Protein AF-A0A958QDJ0-F1 (afdb_monomer)

Radius of gyration: 24.11 Å; Cα contacts (8 Å, |Δi|>4): 30; chains: 1; bounding box: 58×58×45 Å

Foldseek 3Di:
DPKDWDWDDPDPVDIDIDTDDDPVRVVVLVVLCVVCCVVPVDDDPVRSVVVVVVVVCVVPPPPDPDVVNVVPPPPPPPPPPDPDD

Sequence (85 aa):
MKAKESARIITPELTDLKIIADQELIEKLEKIRGLLAHKTSQLSHCELLHAICDIAIEDLKPKKPSQKDLQNVDKTTAQQVCLRQ

pLDDT: mean 78.19, std 17.43, range [41.31, 95.44]

Nearest PDB structures (foldseek):
  3blx-assembly1_G  TM=4.910E-01  e=1.574E+00  Saccharomyces cerevisiae
  3blx-assembly3_A  TM=4.899E-01  e=1.574E+00  Saccharomyces cerevisiae
  7vvz-assembly1_H  TM=2.348E-01  e=2.076E+00  Saccharomyces cerevisiae S288C

Structure (mmCIF, N/CA/C/O backbone):
data_AF-A0A958QDJ0-F1
#
_entry.id   AF-A0A958QDJ0-F1
#
loop_
_atom_site.group_PDB
_atom_site.id
_atom_site.type_symbol
_atom_site.label_atom_id
_atom_site.label_alt_id
_atom_site.label_comp_id
_atom_site.label_asym_id
_atom_site.label_entity_id
_atom_site.label_seq_id
_atom_site.pdbx_PDB_ins_code
_atom_site.Cartn_x
_atom_site.Cartn_y
_atom_site.Cartn_z
_atom_site.occupancy
_atom_site.B_iso_or_equiv
_atom_site.auth_seq_id
_atom_site.auth_comp_id
_atom_site.auth_asym_id
_atom_site.auth_atom_id
_atom_site.pdbx_PDB_model_num
ATOM 1 N N . MET A 1 1 ? -8.685 11.225 -14.597 1.00 54.31 1 MET A N 1
ATOM 2 C CA . MET A 1 1 ? -7.277 11.668 -14.737 1.00 54.31 1 MET A CA 1
ATOM 3 C C . MET A 1 1 ? -6.419 10.426 -14.943 1.00 54.31 1 MET A C 1
ATOM 5 O O . MET A 1 1 ? -6.732 9.422 -14.320 1.00 54.31 1 MET A O 1
ATOM 9 N N . LYS A 1 2 ? -5.404 10.431 -15.821 1.00 60.31 2 LYS A N 1
ATOM 10 C CA . LYS A 1 2 ? -4.441 9.313 -15.865 1.00 60.31 2 LYS A CA 1
ATOM 11 C C . LYS A 1 2 ? -3.577 9.382 -14.606 1.00 60.31 2 LYS A C 1
ATOM 13 O O . LYS A 1 2 ? -3.080 10.466 -14.297 1.00 60.31 2 LYS A O 1
ATOM 18 N N . ALA A 1 3 ? -3.429 8.265 -13.898 1.00 64.62 3 ALA A N 1
ATOM 19 C CA . ALA A 1 3 ? -2.546 8.182 -12.744 1.00 64.62 3 ALA A CA 1
ATOM 20 C C . ALA A 1 3 ? -1.124 8.561 -13.187 1.00 64.62 3 ALA A C 1
ATOM 22 O O . ALA A 1 3 ? -0.584 7.984 -14.130 1.00 64.62 3 ALA A O 1
ATOM 23 N N . LYS A 1 4 ? -0.555 9.601 -12.569 1.00 80.25 4 LYS A N 1
ATOM 24 C CA . LYS A 1 4 ? 0.866 9.924 -12.716 1.00 80.25 4 LYS A CA 1
ATOM 25 C C . LYS A 1 4 ? 1.604 9.142 -11.643 1.00 80.25 4 LYS A C 1
ATOM 27 O O . LYS A 1 4 ? 1.550 9.509 -10.471 1.00 80.25 4 LYS A O 1
ATOM 32 N N . GLU A 1 5 ? 2.271 8.081 -12.066 1.00 86.94 5 GLU A N 1
ATOM 33 C CA . GLU A 1 5 ? 3.151 7.279 -11.226 1.00 86.94 5 GLU A CA 1
ATOM 34 C C . GLU A 1 5 ? 4.575 7.299 -11.785 1.00 86.94 5 GLU A C 1
ATOM 36 O O . GLU A 1 5 ? 4.790 7.401 -12.995 1.00 86.94 5 GLU A O 1
ATOM 41 N N . SER A 1 6 ? 5.556 7.266 -10.889 1.00 90.19 6 SER A N 1
ATOM 42 C CA . SER A 1 6 ? 6.974 7.178 -11.219 1.00 90.19 6 SER A CA 1
ATOM 43 C C . SER A 1 6 ? 7.624 6.176 -10.282 1.00 90.19 6 SER A C 1
ATOM 45 O O . SER A 1 6 ? 7.498 6.303 -9.065 1.00 90.19 6 SER A O 1
ATOM 47 N N . ALA A 1 7 ? 8.361 5.228 -10.851 1.00 91.50 7 ALA A N 1
ATOM 48 C CA . ALA A 1 7 ? 9.157 4.264 -10.109 1.00 91.50 7 ALA A CA 1
ATOM 49 C C . ALA A 1 7 ? 10.635 4.452 -10.458 1.00 91.50 7 ALA A C 1
ATOM 51 O O . ALA A 1 7 ? 11.001 4.520 -11.633 1.00 91.50 7 ALA A O 1
ATOM 52 N N . ARG A 1 8 ? 11.487 4.550 -9.439 1.00 93.25 8 ARG A N 1
ATOM 53 C CA . ARG A 1 8 ? 12.938 4.654 -9.594 1.00 93.25 8 ARG A CA 1
ATOM 54 C C . ARG A 1 8 ? 13.616 3.625 -8.703 1.00 93.25 8 ARG A C 1
ATOM 56 O O . ARG A 1 8 ? 13.470 3.661 -7.488 1.00 93.25 8 ARG A O 1
ATOM 63 N N . ILE A 1 9 ? 14.411 2.749 -9.305 1.00 93.19 9 ILE A N 1
ATOM 64 C CA . ILE A 1 9 ? 15.255 1.811 -8.559 1.00 93.19 9 ILE A CA 1
ATOM 65 C C . ILE A 1 9 ? 16.354 2.620 -7.859 1.00 93.19 9 ILE A C 1
ATOM 67 O O . ILE A 1 9 ? 17.074 3.381 -8.513 1.00 93.19 9 ILE A O 1
ATOM 71 N N . ILE A 1 10 ? 16.455 2.489 -6.535 1.00 93.06 10 ILE A N 1
ATOM 72 C CA . ILE A 1 10 ? 17.493 3.140 -5.723 1.00 93.06 10 ILE A CA 1
ATOM 73 C C . ILE A 1 10 ? 18.619 2.144 -5.449 1.00 93.06 10 ILE A C 1
ATOM 75 O O . ILE A 1 10 ? 19.789 2.451 -5.670 1.00 93.06 10 ILE A O 1
ATOM 79 N N . THR A 1 11 ? 18.255 0.935 -5.025 1.00 93.25 11 THR A N 1
ATOM 80 C CA . THR A 1 11 ? 19.153 -0.210 -4.823 1.00 93.25 11 THR A CA 1
ATOM 81 C C . THR A 1 11 ? 18.476 -1.477 -5.362 1.00 93.25 11 THR A C 1
ATOM 83 O O . THR A 1 11 ? 17.291 -1.429 -5.691 1.00 93.25 11 THR A O 1
ATOM 86 N N . PRO A 1 12 ? 19.171 -2.628 -5.444 1.00 92.25 12 PRO A N 1
ATOM 87 C CA . PRO A 1 12 ? 18.542 -3.888 -5.853 1.00 92.25 12 PRO A CA 1
ATOM 88 C C . PRO A 1 12 ? 17.337 -4.305 -4.992 1.00 92.25 12 PRO A C 1
ATOM 90 O O . PRO A 1 12 ? 16.495 -5.062 -5.460 1.00 92.25 12 PRO A O 1
ATOM 93 N N . G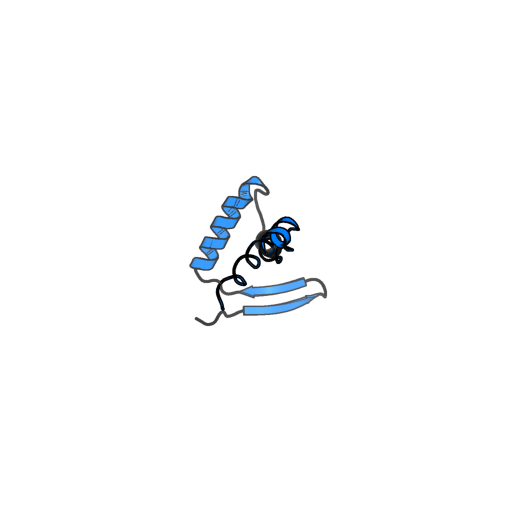LU A 1 13 ? 17.249 -3.806 -3.757 1.00 93.19 13 GLU A N 1
ATOM 94 C CA . GLU A 1 13 ? 16.203 -4.159 -2.789 1.00 93.19 13 GLU A CA 1
ATOM 95 C C . GLU A 1 13 ? 15.179 -3.034 -2.572 1.00 93.19 13 GLU A C 1
ATOM 97 O O . GLU A 1 13 ? 14.102 -3.280 -2.036 1.00 93.19 13 GLU A O 1
ATOM 102 N N . LEU A 1 14 ? 15.488 -1.798 -2.984 1.00 92.38 14 LEU A N 1
ATOM 103 C CA . LEU A 1 14 ? 14.660 -0.623 -2.715 1.00 92.38 14 LEU A CA 1
ATOM 104 C C . LEU A 1 14 ? 14.289 0.105 -4.004 1.00 92.38 14 LEU A C 1
ATOM 106 O O . LEU A 1 14 ? 15.144 0.549 -4.777 1.00 92.38 14 LEU A O 1
ATOM 110 N N . THR A 1 15 ? 12.987 0.305 -4.182 1.00 93.88 15 THR A N 1
ATOM 111 C CA . THR A 1 15 ? 12.420 1.121 -5.255 1.00 93.88 15 THR A CA 1
ATOM 112 C C . THR A 1 15 ? 11.682 2.304 -4.646 1.00 93.88 15 THR A C 1
ATOM 114 O O . THR A 1 15 ? 10.822 2.130 -3.788 1.00 93.88 15 THR A O 1
ATOM 117 N N . ASP A 1 16 ? 12.016 3.507 -5.101 1.00 92.31 16 ASP A N 1
ATOM 118 C CA . ASP A 1 16 ? 11.254 4.714 -4.808 1.00 92.31 16 ASP A CA 1
ATOM 119 C C . ASP A 1 16 ? 10.015 4.742 -5.706 1.00 92.31 16 ASP A C 1
ATOM 121 O O . ASP A 1 16 ? 10.126 4.752 -6.937 1.00 92.31 16 ASP A O 1
ATOM 125 N N . LEU A 1 17 ? 8.839 4.724 -5.082 1.00 91.56 17 LEU A N 1
ATOM 126 C CA . LEU A 1 17 ? 7.547 4.763 -5.749 1.00 91.56 17 LEU A CA 1
ATOM 127 C C . LEU A 1 17 ? 6.840 6.070 -5.392 1.00 91.56 17 LEU A C 1
ATOM 129 O O . LEU A 1 17 ? 6.416 6.281 -4.256 1.00 91.56 17 LEU A O 1
ATOM 133 N N . LYS A 1 18 ? 6.659 6.932 -6.392 1.00 92.19 18 LYS A N 1
ATOM 134 C CA . LYS A 1 18 ? 5.899 8.174 -6.264 1.00 92.19 18 LYS A CA 1
ATOM 135 C C . LYS A 1 18 ? 4.578 8.044 -7.003 1.00 92.19 18 LYS A C 1
ATOM 137 O O . LYS A 1 18 ? 4.556 7.914 -8.226 1.00 92.19 18 LYS A O 1
ATOM 142 N N . ILE A 1 19 ? 3.487 8.152 -6.254 1.00 90.81 19 ILE A N 1
ATOM 143 C CA . ILE A 1 19 ? 2.120 8.141 -6.775 1.00 90.81 1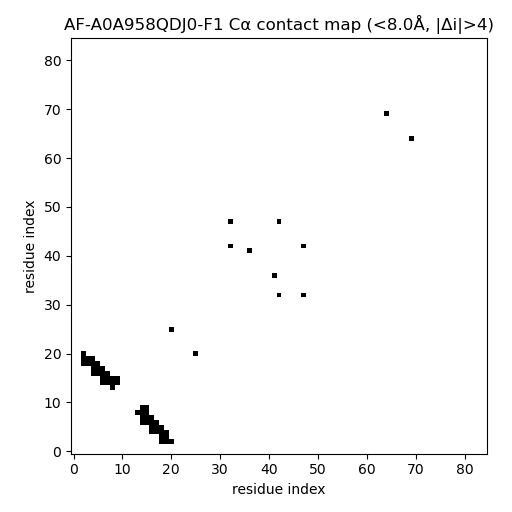9 ILE A CA 1
ATOM 144 C C . ILE A 1 19 ? 1.415 9.454 -6.447 1.00 90.81 19 ILE A C 1
ATOM 146 O O . ILE A 1 19 ? 1.652 10.055 -5.398 1.00 90.81 19 ILE A O 1
ATOM 150 N N . ILE A 1 20 ? 0.532 9.893 -7.342 1.00 91.56 20 ILE A N 1
ATOM 151 C CA . ILE A 1 20 ? -0.459 10.926 -7.037 1.00 91.56 20 ILE A CA 1
ATOM 152 C C . ILE A 1 20 ? -1.786 10.218 -6.788 1.00 91.56 20 ILE A C 1
ATOM 154 O O . ILE A 1 20 ? -2.417 9.733 -7.726 1.00 91.56 20 ILE A O 1
ATOM 158 N N . ALA A 1 21 ? -2.171 10.150 -5.518 1.00 89.38 21 ALA A N 1
ATOM 159 C CA . ALA A 1 21 ? -3.443 9.602 -5.081 1.00 89.38 21 ALA A CA 1
ATOM 160 C C . ALA A 1 21 ? -4.528 10.682 -5.132 1.00 89.38 21 ALA A C 1
ATOM 162 O O . ALA A 1 21 ? -4.302 11.819 -4.715 1.00 89.38 21 ALA A O 1
ATOM 163 N N . ASP A 1 22 ? -5.704 10.326 -5.636 1.00 93.25 22 ASP A N 1
ATOM 164 C CA . ASP A 1 22 ? -6.899 11.139 -5.460 1.00 93.25 22 ASP A CA 1
ATOM 165 C C . ASP A 1 22 ? -7.460 10.991 -4.033 1.00 93.25 22 ASP A C 1
ATOM 167 O O . ASP A 1 22 ? -7.041 10.134 -3.248 1.00 93.25 22 ASP A O 1
ATOM 171 N N . GLN A 1 23 ? -8.420 11.852 -3.698 1.00 94.19 23 GLN A N 1
ATOM 172 C CA . GLN A 1 23 ? -9.024 11.904 -2.370 1.00 94.19 23 GLN A CA 1
ATOM 173 C C . GLN A 1 23 ? -9.649 10.563 -1.953 1.00 94.19 23 GLN A C 1
ATOM 175 O O . GLN A 1 23 ? -9.525 10.166 -0.795 1.00 94.19 23 GLN A O 1
ATOM 180 N N . GLU A 1 24 ? -10.272 9.836 -2.884 1.00 95.25 24 GLU A N 1
ATOM 181 C CA . GLU A 1 24 ? -10.935 8.564 -2.590 1.00 95.25 24 GLU A CA 1
ATOM 182 C C . GLU A 1 24 ? -9.914 7.498 -2.170 1.00 95.25 24 GLU A C 1
ATOM 184 O O . GLU A 1 24 ? -10.149 6.728 -1.233 1.00 95.25 24 GLU A O 1
ATOM 189 N N . LEU A 1 25 ? -8.752 7.464 -2.832 1.00 92.00 25 LEU A N 1
ATOM 190 C CA . LEU A 1 25 ? -7.663 6.560 -2.468 1.00 92.00 25 LEU A CA 1
ATOM 191 C C . LEU A 1 25 ? -7.100 6.882 -1.075 1.00 92.00 25 LEU A C 1
ATOM 193 O O . LEU A 1 25 ? -6.906 5.965 -0.275 1.00 92.00 25 LEU A O 1
ATOM 197 N N . ILE A 1 26 ? -6.891 8.162 -0.754 1.00 92.94 26 ILE A N 1
ATOM 198 C CA . ILE A 1 26 ? -6.421 8.577 0.578 1.00 92.94 26 ILE A CA 1
ATOM 199 C C . ILE A 1 26 ? -7.420 8.166 1.665 1.00 92.94 26 ILE A C 1
ATOM 201 O O . ILE A 1 26 ? -7.027 7.574 2.668 1.00 92.94 26 ILE A O 1
ATOM 205 N N . GLU A 1 27 ? -8.718 8.382 1.454 1.00 95.44 27 GLU A N 1
ATOM 206 C CA . GLU A 1 27 ? -9.750 7.990 2.419 1.00 95.44 27 GLU A CA 1
ATOM 207 C C . GLU A 1 27 ? -9.802 6.477 2.660 1.00 95.44 27 GLU A C 1
ATOM 209 O O . GLU A 1 27 ? -10.027 6.029 3.788 1.00 95.44 27 GLU A O 1
ATOM 214 N N . LYS A 1 28 ? -9.583 5.668 1.617 1.00 93.81 28 LYS A N 1
ATOM 215 C CA . LYS A 1 28 ? -9.475 4.208 1.756 1.00 93.81 28 LYS A CA 1
ATOM 216 C C . LYS A 1 28 ? -8.255 3.821 2.593 1.00 93.81 28 LYS A C 1
ATOM 218 O O . LYS A 1 28 ? -8.390 2.990 3.490 1.00 93.81 28 LYS A O 1
ATOM 223 N N . LEU A 1 29 ? -7.097 4.439 2.351 1.00 92.12 29 LEU A N 1
ATOM 224 C CA . LEU A 1 29 ? -5.874 4.180 3.121 1.00 92.12 29 LEU A CA 1
ATOM 225 C C . LEU A 1 29 ? -6.037 4.555 4.602 1.00 92.12 29 LEU A C 1
ATOM 227 O O . LEU A 1 29 ? -5.658 3.773 5.473 1.00 92.12 29 LEU A O 1
ATOM 231 N N . GLU A 1 30 ? -6.669 5.692 4.899 1.00 91.38 30 GLU A N 1
ATOM 232 C CA . GLU A 1 30 ? -6.989 6.123 6.267 1.00 91.38 30 GLU A CA 1
ATOM 233 C C . GLU A 1 30 ? -7.890 5.113 6.994 1.00 91.38 30 GLU A C 1
ATOM 235 O O . GLU A 1 30 ? -7.611 4.726 8.132 1.00 91.38 30 GLU A O 1
ATOM 240 N N . LYS A 1 31 ? -8.944 4.628 6.322 1.00 92.12 31 LYS A N 1
ATOM 241 C CA . LYS A 1 31 ? -9.848 3.606 6.874 1.00 92.12 31 LYS A CA 1
ATOM 242 C C . LYS A 1 31 ? -9.104 2.315 7.190 1.00 92.12 31 LYS A C 1
ATOM 244 O O . LYS A 1 31 ? -9.258 1.781 8.286 1.00 92.12 31 LYS A O 1
ATOM 249 N N . ILE A 1 32 ? -8.275 1.833 6.264 1.00 91.19 32 ILE A N 1
ATOM 250 C CA . ILE A 1 32 ? -7.487 0.613 6.478 1.00 91.19 32 ILE A CA 1
ATOM 251 C C . ILE A 1 32 ? -6.514 0.807 7.641 1.00 91.19 32 ILE A C 1
ATOM 253 O O . ILE A 1 32 ? -6.409 -0.069 8.499 1.00 91.19 32 ILE A O 1
ATOM 257 N N . ARG A 1 33 ? -5.857 1.969 7.736 1.00 88.94 33 ARG A N 1
ATOM 258 C CA . ARG A 1 33 ? -4.987 2.278 8.874 1.00 88.94 33 ARG A CA 1
ATOM 259 C C . ARG A 1 33 ? -5.753 2.226 10.196 1.00 88.94 33 ARG A C 1
ATOM 261 O O . ARG A 1 33 ? -5.253 1.646 11.152 1.00 88.94 33 ARG A O 1
ATOM 268 N N . GLY A 1 34 ? -6.973 2.764 10.240 1.00 89.88 34 GLY A N 1
ATOM 269 C CA . GLY A 1 34 ? -7.856 2.657 11.404 1.00 89.88 34 GLY A CA 1
ATOM 270 C C . GLY A 1 34 ? -8.201 1.208 11.765 1.00 89.88 34 GLY A C 1
ATOM 271 O O . GLY A 1 34 ? -8.130 0.832 12.933 1.00 89.88 34 GLY A O 1
ATOM 272 N N . LEU A 1 35 ? -8.498 0.366 10.770 1.00 89.88 35 LEU A N 1
ATOM 273 C CA . LEU A 1 35 ? -8.777 -1.062 10.978 1.00 89.88 35 LEU A CA 1
ATOM 274 C C . LEU A 1 35 ? -7.557 -1.822 11.520 1.00 89.88 35 LEU A C 1
ATOM 276 O O . LEU A 1 35 ? -7.705 -2.725 12.343 1.00 89.88 35 LEU A O 1
ATOM 280 N N . LEU A 1 36 ? -6.349 -1.440 11.100 1.00 87.69 36 LEU A N 1
ATOM 281 C CA . LEU A 1 36 ? -5.092 -2.053 11.539 1.00 87.69 36 LEU A CA 1
ATOM 282 C C . LEU A 1 36 ? -4.497 -1.422 12.809 1.00 87.69 36 LEU A C 1
ATOM 284 O O . LEU A 1 36 ? -3.545 -1.973 13.363 1.00 87.69 36 LEU A O 1
ATOM 288 N N . ALA A 1 37 ? -5.072 -0.328 13.318 1.00 81.62 37 ALA A N 1
ATOM 289 C CA . ALA A 1 37 ? -4.542 0.425 14.460 1.00 81.62 37 ALA A CA 1
ATOM 290 C C . ALA A 1 37 ? -4.404 -0.413 15.743 1.00 81.62 37 ALA A C 1
ATOM 292 O O . ALA A 1 37 ? -3.547 -0.132 16.577 1.00 81.62 37 ALA A O 1
ATOM 293 N N . HIS A 1 38 ? -5.214 -1.467 15.890 1.00 78.75 38 HIS A N 1
ATOM 294 C CA . HIS A 1 38 ? -5.146 -2.383 17.030 1.00 78.75 38 HIS A CA 1
ATOM 295 C C . HIS A 1 38 ? -3.900 -3.285 17.027 1.00 78.75 38 HIS A C 1
ATOM 297 O O . HIS A 1 38 ? -3.514 -3.778 18.083 1.00 78.75 38 HIS A O 1
ATOM 303 N N . LYS A 1 39 ? -3.286 -3.529 15.860 1.00 72.00 39 LYS A N 1
ATOM 304 C CA . LYS A 1 39 ? -2.078 -4.363 15.737 1.00 72.00 39 LYS A CA 1
ATOM 305 C C . LYS A 1 39 ? -0.805 -3.544 15.897 1.00 72.00 39 LYS A C 1
ATOM 307 O O . LYS A 1 39 ? 0.135 -4.008 16.534 1.00 72.00 39 LYS A O 1
ATOM 312 N N . THR A 1 40 ? -0.790 -2.327 15.354 1.00 64.19 40 THR A N 1
ATOM 313 C CA . THR A 1 40 ? 0.403 -1.479 15.346 1.00 64.19 40 THR A CA 1
ATOM 314 C C . THR A 1 40 ? -0.012 -0.013 15.407 1.00 64.19 40 THR A C 1
ATOM 316 O O . THR A 1 40 ? -0.633 0.510 14.485 1.00 64.19 40 THR A O 1
ATOM 319 N N . SER A 1 41 ? 0.336 0.663 16.503 1.00 63.84 41 SER A N 1
ATOM 320 C CA . SER A 1 41 ? -0.200 1.991 16.833 1.00 63.84 41 SER A CA 1
ATOM 321 C C . SER A 1 41 ? 0.260 3.118 15.892 1.00 63.84 41 SER A C 1
ATOM 323 O O . SER A 1 41 ? -0.344 4.188 15.904 1.00 63.84 41 SER A O 1
ATOM 325 N N . GLN A 1 42 ? 1.307 2.899 15.086 1.00 68.25 42 GLN A N 1
ATOM 326 C CA . GLN A 1 42 ? 1.817 3.835 14.076 1.00 68.25 42 GLN A CA 1
ATOM 327 C C . GLN A 1 42 ? 2.479 3.055 12.928 1.00 68.25 42 GLN A C 1
ATOM 329 O O . GLN A 1 42 ? 3.651 2.700 13.004 1.00 68.25 42 GLN A O 1
ATOM 334 N N . LEU A 1 43 ? 1.724 2.759 11.869 1.00 79.38 43 LEU A N 1
ATOM 335 C CA . LEU A 1 43 ? 2.274 2.162 10.647 1.00 79.38 43 LEU A CA 1
ATOM 336 C C . LEU A 1 43 ? 2.767 3.265 9.711 1.00 79.38 43 LEU A C 1
ATOM 338 O O . LEU A 1 43 ? 2.052 4.239 9.462 1.00 79.38 43 LEU A O 1
ATOM 342 N N . SER A 1 44 ? 3.968 3.093 9.159 1.00 86.88 44 SER A N 1
ATOM 343 C CA . SER A 1 44 ? 4.393 3.896 8.013 1.00 86.88 44 SER A CA 1
ATOM 344 C C . SER A 1 44 ? 3.535 3.545 6.789 1.00 86.88 44 SER A C 1
ATOM 346 O O . SER A 1 44 ? 2.931 2.473 6.727 1.00 86.88 44 SER A O 1
ATOM 348 N N . HIS A 1 45 ? 3.493 4.419 5.781 1.00 86.75 45 HIS A N 1
ATOM 349 C CA . HIS A 1 45 ? 2.787 4.116 4.529 1.00 86.75 45 HIS A CA 1
ATOM 350 C C . HIS A 1 45 ? 3.330 2.853 3.844 1.00 86.75 45 HIS A C 1
ATOM 352 O O . HIS A 1 45 ? 2.556 2.112 3.247 1.00 86.75 45 HIS A O 1
ATOM 358 N N . CYS A 1 46 ? 4.635 2.587 3.963 1.00 88.75 46 CYS A N 1
ATOM 359 C CA . CYS A 1 46 ? 5.249 1.385 3.403 1.00 88.75 46 CYS A CA 1
ATOM 360 C C . CYS A 1 46 ? 4.737 0.124 4.114 1.00 88.75 46 CYS A C 1
ATOM 362 O O . CYS A 1 46 ? 4.297 -0.818 3.465 1.00 88.75 46 CYS A O 1
ATOM 364 N N . GLU A 1 47 ? 4.698 0.148 5.450 1.00 89.25 47 GLU A N 1
ATOM 365 C CA . GLU A 1 47 ? 4.178 -0.958 6.266 1.00 89.25 47 GLU A CA 1
ATOM 366 C C . GLU A 1 47 ? 2.684 -1.201 6.015 1.00 89.25 47 GLU A C 1
ATOM 368 O O . GLU A 1 47 ? 2.232 -2.339 5.908 1.00 89.25 47 GLU A O 1
ATOM 373 N N . LEU A 1 48 ? 1.908 -0.121 5.876 1.00 90.69 48 LEU A N 1
ATOM 374 C CA . LEU A 1 48 ? 0.491 -0.200 5.534 1.00 90.69 48 LEU A CA 1
ATOM 375 C C . LEU A 1 48 ? 0.290 -0.872 4.170 1.00 90.69 48 LEU A C 1
ATOM 377 O O . LEU A 1 48 ? -0.557 -1.753 4.047 1.00 90.69 48 LEU A O 1
ATOM 381 N N . LEU A 1 49 ? 1.070 -0.476 3.160 1.00 92.19 49 LEU A N 1
ATOM 382 C CA . LEU A 1 49 ? 1.010 -1.078 1.829 1.00 92.19 49 LEU A CA 1
ATOM 383 C C . LEU A 1 49 ? 1.429 -2.550 1.854 1.00 92.19 49 LEU A C 1
ATOM 385 O O . LEU A 1 49 ? 0.749 -3.361 1.233 1.00 92.19 49 LEU A O 1
ATOM 389 N N . HIS A 1 50 ? 2.470 -2.914 2.607 1.00 91.88 50 HIS A N 1
ATOM 390 C CA . HIS A 1 50 ? 2.851 -4.314 2.805 1.00 91.88 50 HIS A CA 1
ATOM 391 C C . HIS A 1 50 ? 1.701 -5.137 3.389 1.00 91.88 50 HIS A C 1
ATOM 393 O O . HIS A 1 50 ? 1.298 -6.131 2.789 1.00 91.88 50 HIS A O 1
ATOM 399 N N . ALA A 1 51 ? 1.098 -4.672 4.486 1.00 90.38 51 ALA A N 1
ATOM 400 C CA . ALA A 1 51 ? -0.019 -5.367 5.119 1.00 90.38 51 ALA A CA 1
ATOM 401 C C . ALA A 1 51 ? -1.231 -5.512 4.180 1.00 90.38 51 ALA A C 1
ATOM 403 O O . ALA A 1 51 ? -1.877 -6.559 4.157 1.00 90.38 51 ALA A O 1
ATOM 404 N N . ILE A 1 52 ? -1.539 -4.478 3.389 1.00 92.19 52 ILE A N 1
ATOM 405 C CA . ILE A 1 52 ? -2.613 -4.531 2.386 1.00 92.19 52 ILE A CA 1
ATOM 406 C C . ILE A 1 52 ? -2.294 -5.568 1.308 1.00 92.19 52 ILE A C 1
ATOM 408 O O . ILE A 1 52 ? -3.169 -6.357 0.953 1.00 92.19 52 ILE A O 1
ATOM 412 N N . CYS A 1 53 ? -1.064 -5.573 0.792 1.00 93.50 53 CYS A N 1
ATOM 413 C CA . CYS A 1 53 ? -0.631 -6.519 -0.229 1.00 93.50 53 CYS A CA 1
ATOM 414 C C . CYS A 1 53 ? -0.703 -7.961 0.271 1.00 93.50 53 CYS A C 1
ATOM 416 O O . CYS A 1 53 ? -1.210 -8.810 -0.456 1.00 93.50 53 CYS A O 1
ATOM 418 N N . ASP A 1 54 ? -0.275 -8.236 1.503 1.00 92.25 54 ASP A N 1
ATOM 419 C CA . ASP 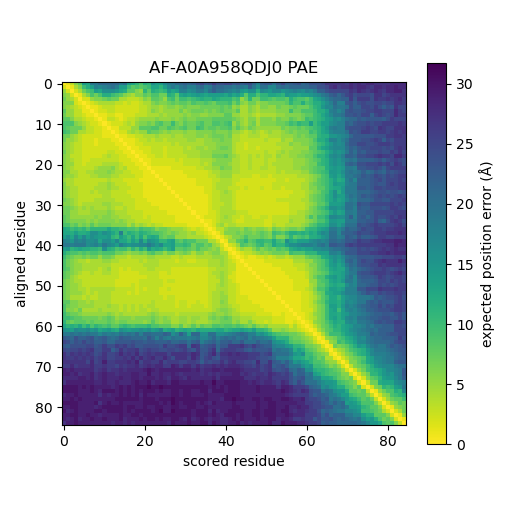A 1 54 ? -0.346 -9.580 2.082 1.00 92.25 54 ASP A CA 1
ATOM 420 C C . ASP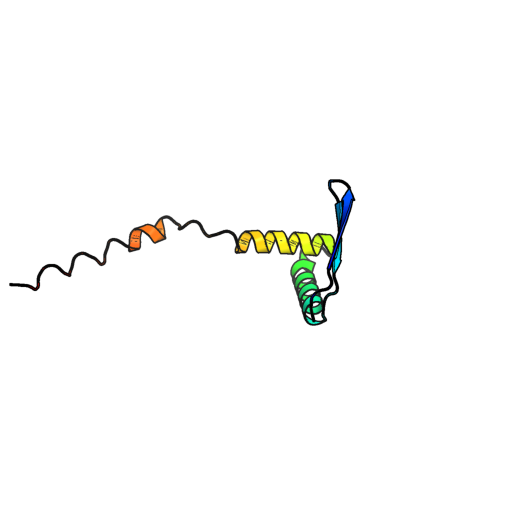 A 1 54 ? -1.795 -10.079 2.149 1.00 92.25 54 ASP A C 1
ATOM 422 O O . ASP A 1 54 ? -2.108 -11.154 1.632 1.00 92.25 54 ASP A O 1
ATOM 426 N N . ILE A 1 55 ? -2.706 -9.254 2.681 1.00 91.06 55 ILE A N 1
ATOM 427 C CA . ILE A 1 55 ? -4.140 -9.572 2.763 1.00 91.06 55 ILE A CA 1
ATOM 428 C C . ILE A 1 55 ? -4.731 -9.789 1.363 1.00 91.06 55 ILE A C 1
ATOM 430 O O . ILE A 1 55 ? -5.452 -10.759 1.130 1.00 91.06 55 ILE A O 1
ATOM 434 N N . ALA A 1 56 ? -4.418 -8.901 0.417 1.00 91.75 56 ALA A N 1
ATOM 435 C CA . ALA A 1 56 ? -4.932 -8.982 -0.945 1.00 91.75 56 ALA A CA 1
ATOM 436 C C . ALA A 1 56 ? -4.409 -10.222 -1.683 1.00 91.75 56 ALA A C 1
ATOM 438 O O . ALA A 1 56 ? -5.165 -10.874 -2.397 1.00 91.75 56 ALA A O 1
ATOM 439 N N . ILE A 1 57 ? -3.138 -10.587 -1.501 1.00 92.81 57 ILE A N 1
ATOM 440 C CA . ILE A 1 57 ? -2.557 -11.798 -2.089 1.00 92.81 57 ILE A CA 1
ATOM 441 C C . ILE A 1 57 ? -3.247 -13.044 -1.530 1.00 92.81 57 ILE A C 1
ATOM 443 O O . ILE A 1 57 ? -3.487 -13.991 -2.278 1.00 92.81 57 ILE A O 1
ATOM 447 N N . GLU A 1 58 ? -3.561 -13.076 -0.236 1.00 90.31 58 GLU A N 1
ATOM 448 C CA . GLU A 1 58 ? -4.294 -14.197 0.354 1.00 90.31 58 GLU A CA 1
ATOM 449 C C . GLU A 1 58 ? -5.713 -14.338 -0.202 1.00 90.31 58 GLU A C 1
ATOM 451 O O . GLU A 1 58 ? -6.129 -15.459 -0.496 1.00 90.31 58 GLU A O 1
ATOM 456 N N . ASP A 1 59 ? -6.418 -13.227 -0.414 1.00 88.38 59 ASP A N 1
ATOM 457 C CA . ASP A 1 59 ? -7.787 -13.227 -0.942 1.00 88.38 59 ASP A CA 1
ATOM 458 C C . ASP A 1 59 ? -7.847 -13.528 -2.453 1.00 88.38 59 ASP A C 1
ATOM 460 O O . ASP A 1 59 ? -8.733 -14.242 -2.925 1.00 88.38 59 ASP A O 1
ATOM 464 N N . LEU A 1 60 ? -6.860 -13.048 -3.218 1.00 88.94 60 LEU A N 1
ATOM 465 C CA . LEU A 1 60 ? -6.768 -13.249 -4.669 1.00 88.94 60 LEU A CA 1
ATOM 466 C C . LEU A 1 60 ? -6.187 -14.611 -5.066 1.00 88.94 60 LEU A C 1
ATOM 468 O O . LEU A 1 60 ? -6.255 -14.985 -6.242 1.00 88.94 60 LEU A O 1
ATOM 472 N N . LYS A 1 61 ? -5.607 -15.372 -4.126 1.00 83.81 61 LYS A N 1
ATOM 473 C CA . LYS A 1 61 ? -5.148 -16.737 -4.406 1.00 83.81 61 LYS A CA 1
ATOM 474 C C . LYS A 1 61 ? -6.345 -17.567 -4.882 1.00 83.81 61 LYS A C 1
ATOM 476 O O . LYS A 1 61 ? -7.334 -17.682 -4.157 1.00 83.81 61 LYS A O 1
ATOM 481 N N . PRO A 1 62 ? -6.267 -18.208 -6.064 1.00 79.75 62 PRO A N 1
ATOM 482 C CA . PRO A 1 62 ? -7.343 -19.065 -6.528 1.00 79.75 62 PRO A CA 1
ATOM 483 C C . PRO A 1 62 ? -7.564 -20.162 -5.487 1.00 79.75 62 PRO A C 1
ATOM 485 O O . PRO A 1 62 ? -6.652 -20.942 -5.189 1.00 79.75 62 PRO A O 1
ATOM 488 N N . LYS A 1 63 ? -8.769 -20.211 -4.904 1.00 76.75 63 LYS A N 1
ATOM 489 C CA . LYS A 1 63 ? -9.153 -21.308 -4.015 1.00 76.75 63 LYS A CA 1
ATOM 490 C C . LYS A 1 63 ? -8.977 -22.594 -4.808 1.00 76.75 63 LYS A C 1
ATOM 492 O O . LYS A 1 63 ? -9.693 -22.828 -5.779 1.00 76.75 63 LYS A O 1
ATOM 497 N N . LYS A 1 64 ? -8.011 -23.427 -4.404 1.00 70.31 64 LYS A N 1
ATOM 498 C CA . LYS A 1 64 ? -7.942 -24.801 -4.903 1.00 70.31 64 LYS A CA 1
ATOM 499 C C . LYS A 1 64 ? -9.323 -25.406 -4.658 1.00 70.31 64 LYS A C 1
ATOM 501 O O . LYS A 1 64 ? -9.812 -25.269 -3.528 1.00 70.31 64 LYS A O 1
ATOM 506 N N . PRO A 1 65 ? -9.964 -26.018 -5.667 1.00 62.09 65 PRO A N 1
ATOM 507 C CA . PRO A 1 65 ? -11.243 -26.664 -5.448 1.00 62.09 65 PRO A CA 1
ATOM 508 C C . PRO A 1 65 ? -11.039 -27.655 -4.305 1.00 62.09 65 PRO A C 1
ATOM 510 O O . PRO A 1 65 ? -10.206 -28.560 -4.374 1.00 62.09 65 PRO A O 1
ATOM 513 N N . SER A 1 66 ? -11.717 -27.403 -3.187 1.00 64.25 66 SER A N 1
ATOM 514 C CA . SER A 1 66 ? -11.706 -28.340 -2.072 1.00 64.25 66 SER A CA 1
ATOM 515 C C . SER A 1 66 ? -12.312 -29.640 -2.592 1.00 64.25 66 SER A C 1
ATOM 517 O O . SER A 1 66 ? -13.277 -29.588 -3.345 1.00 64.25 66 SER A O 1
ATOM 519 N N . GLN A 1 67 ? -11.794 -30.809 -2.201 1.00 60.22 67 GLN A N 1
ATOM 520 C CA . GLN A 1 67 ? -12.276 -32.112 -2.703 1.00 60.22 67 GLN A CA 1
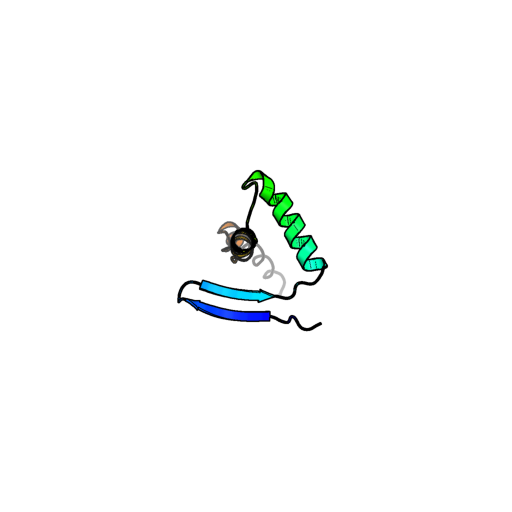ATOM 521 C C . GLN A 1 67 ? -13.796 -32.335 -2.538 1.00 60.22 67 GLN A C 1
ATOM 523 O O . GLN A 1 67 ? -14.359 -33.208 -3.190 1.00 60.22 67 GLN A O 1
ATOM 528 N N . LYS A 1 68 ? -14.471 -31.529 -1.708 1.00 58.56 68 LYS A N 1
ATOM 529 C CA . LYS A 1 68 ? -15.933 -31.499 -1.576 1.00 58.56 68 LYS A CA 1
ATOM 530 C C . LYS A 1 68 ? -16.658 -30.961 -2.821 1.00 58.56 68 LYS A C 1
ATOM 532 O O . LYS A 1 68 ? -17.791 -31.358 -3.054 1.00 58.56 68 LYS A O 1
ATOM 537 N N . ASP A 1 69 ? -16.012 -30.118 -3.625 1.00 56.91 69 ASP A N 1
ATOM 538 C CA . ASP A 1 69 ? -16.590 -29.513 -4.835 1.00 56.91 69 ASP A CA 1
ATOM 539 C C . ASP A 1 69 ? -16.575 -30.484 -6.033 1.00 56.91 69 ASP A C 1
ATOM 541 O O . ASP A 1 69 ? -17.491 -30.493 -6.849 1.00 56.91 69 ASP A O 1
ATOM 545 N N . LEU A 1 70 ? -15.595 -31.400 -6.088 1.00 55.75 70 LEU A N 1
ATOM 546 C CA . LEU A 1 70 ? -15.525 -32.427 -7.139 1.00 55.75 70 LEU A CA 1
ATOM 547 C C . LEU A 1 70 ? -16.561 -33.553 -6.977 1.00 55.75 70 LEU A C 1
ATOM 549 O O . LEU A 1 70 ? -16.854 -34.247 -7.945 1.00 55.75 70 LEU A O 1
ATOM 553 N N . GLN A 1 71 ? -17.128 -33.756 -5.785 1.00 54.56 71 GLN A N 1
ATOM 554 C CA . GLN A 1 71 ? -18.062 -34.865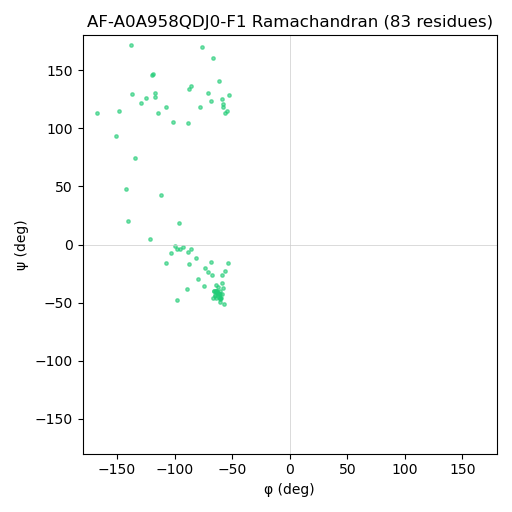 -5.536 1.00 54.56 71 GLN A CA 1
ATOM 555 C C . GLN A 1 71 ? -19.523 -34.553 -5.901 1.00 54.56 71 GLN A C 1
ATOM 557 O O . GLN A 1 71 ? -20.369 -35.442 -5.804 1.00 54.56 71 GLN A O 1
ATOM 562 N N . ASN A 1 72 ? -19.841 -33.325 -6.331 1.00 51.91 72 ASN A N 1
ATOM 563 C CA . ASN A 1 72 ? -21.217 -32.934 -6.660 1.00 51.91 72 ASN A CA 1
ATOM 564 C C . ASN A 1 72 ? -21.539 -32.953 -8.167 1.00 51.91 72 ASN A C 1
ATOM 566 O O . ASN A 1 72 ? -22.674 -32.684 -8.551 1.00 51.91 72 ASN A O 1
ATOM 570 N N . VAL A 1 73 ? -20.572 -33.283 -9.031 1.00 54.91 73 VAL A N 1
ATOM 571 C CA . VAL A 1 73 ? -20.780 -33.283 -10.495 1.00 54.91 73 VAL A CA 1
ATOM 572 C C . VAL A 1 73 ? -21.330 -34.626 -11.010 1.00 54.91 73 VAL A C 1
ATOM 574 O O . VAL A 1 73 ? -21.920 -34.677 -12.084 1.00 54.91 73 VAL A O 1
ATOM 577 N N . ASP A 1 74 ? -21.243 -35.705 -10.226 1.00 52.31 74 ASP A N 1
ATOM 578 C CA . ASP A 1 74 ? -21.528 -37.066 -10.716 1.00 52.31 74 ASP A CA 1
ATOM 579 C C . ASP A 1 74 ? -22.983 -37.551 -10.525 1.00 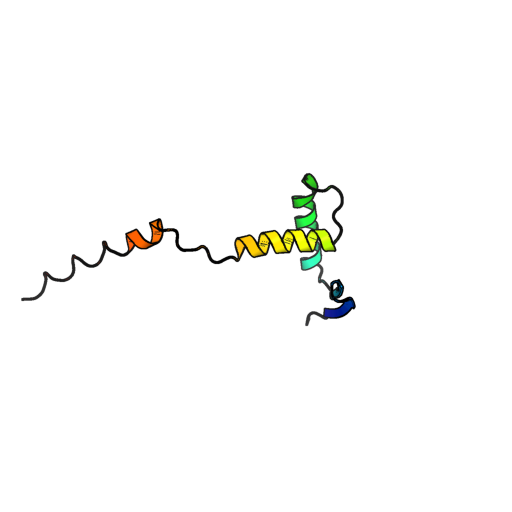52.31 74 ASP A C 1
ATOM 581 O O . ASP A 1 74 ? -23.338 -38.646 -10.952 1.00 52.31 74 ASP A O 1
ATOM 585 N N . LYS A 1 75 ? -23.876 -36.763 -9.903 1.00 49.41 75 LYS A N 1
ATOM 586 C CA . LYS A 1 75 ? -25.248 -37.230 -9.592 1.00 49.41 75 LYS A CA 1
ATOM 587 C C . LYS A 1 75 ? -26.344 -36.815 -10.583 1.00 49.41 75 LYS A C 1
ATOM 589 O O . LYS A 1 75 ? -27.471 -37.278 -10.429 1.00 49.41 75 LYS A O 1
ATOM 594 N N . THR A 1 76 ? -26.052 -36.012 -11.609 1.00 46.84 76 THR A N 1
ATOM 595 C CA . THR A 1 76 ? -27.106 -35.447 -12.488 1.00 46.84 76 THR A CA 1
ATOM 596 C C . THR A 1 76 ? -27.239 -36.130 -13.860 1.00 46.84 76 THR A C 1
ATOM 598 O O . THR A 1 76 ? -28.210 -35.879 -14.567 1.00 46.84 76 THR A O 1
ATOM 601 N N . THR A 1 77 ? -26.354 -37.057 -14.249 1.00 50.75 77 THR A N 1
ATOM 602 C CA . THR A 1 77 ? -26.369 -37.607 -15.629 1.00 5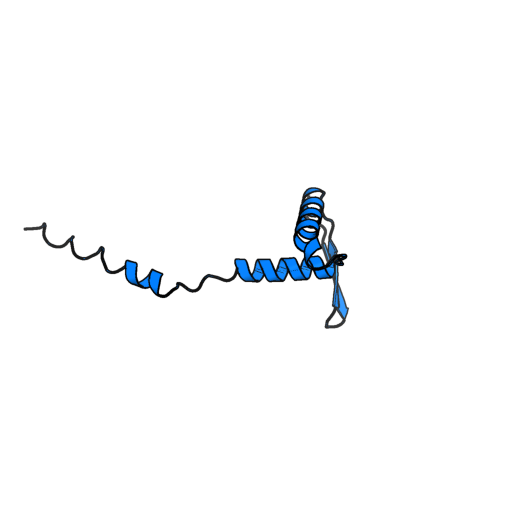0.75 77 THR A CA 1
ATOM 603 C C . THR A 1 77 ? -27.143 -38.931 -15.796 1.00 50.75 77 THR A C 1
ATOM 605 O O . THR A 1 77 ? -27.345 -39.388 -16.916 1.00 50.75 77 THR A O 1
ATOM 608 N N . ALA A 1 78 ? -27.671 -39.546 -14.732 1.00 48.25 78 ALA A N 1
ATOM 609 C CA . ALA A 1 78 ? -28.272 -40.890 -14.815 1.00 48.25 78 ALA A CA 1
ATOM 610 C C . ALA A 1 78 ? -29.812 -40.958 -14.985 1.00 48.25 78 ALA A C 1
ATOM 612 O O . ALA A 1 78 ? -30.391 -42.011 -14.727 1.00 48.25 78 ALA A O 1
ATOM 613 N N . GLN A 1 79 ? -30.507 -39.894 -15.420 1.00 47.38 79 GLN A N 1
ATOM 614 C CA . GLN A 1 79 ? -31.967 -39.957 -15.681 1.00 47.38 79 GLN A CA 1
ATOM 615 C C . GLN A 1 79 ? -32.415 -39.616 -17.112 1.00 47.38 79 GLN A C 1
ATOM 617 O O . GLN A 1 79 ? -33.610 -39.655 -17.393 1.00 47.38 79 GLN A O 1
ATOM 622 N N . GLN A 1 80 ? -31.503 -39.381 -18.060 1.00 50.59 80 GLN A N 1
ATOM 623 C CA . GLN A 1 80 ? -31.880 -39.032 -19.439 1.00 50.59 80 GLN A CA 1
ATOM 624 C C . GLN A 1 80 ? -31.539 -40.118 -20.475 1.00 50.59 80 GLN A C 1
ATOM 626 O O . GLN A 1 80 ? -31.070 -39.809 -21.563 1.00 50.59 80 GLN A O 1
ATOM 631 N N . VAL A 1 81 ? -31.786 -41.397 -20.165 1.00 44.16 81 VAL A N 1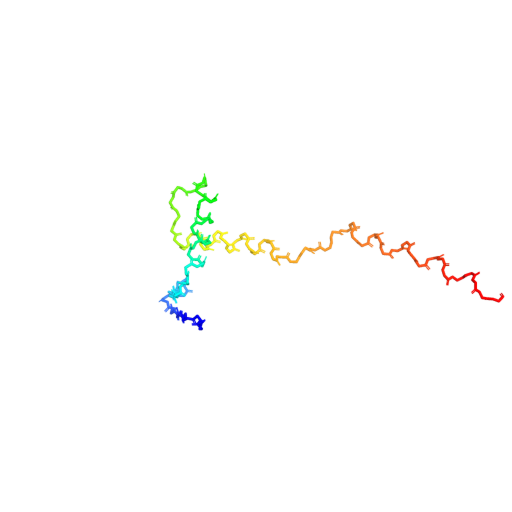
ATOM 632 C CA . VAL A 1 81 ? -31.747 -42.493 -21.165 1.00 44.16 81 VAL A CA 1
ATOM 633 C C . VAL A 1 81 ? -32.857 -43.530 -20.908 1.00 44.16 81 VAL A C 1
ATOM 635 O O . VAL A 1 81 ? -32.604 -44.726 -20.873 1.00 44.16 81 VAL A O 1
ATOM 638 N N . CYS A 1 82 ? -34.105 -43.099 -20.683 1.00 43.59 82 CYS A N 1
ATOM 639 C CA . CYS A 1 82 ? -35.247 -44.036 -20.644 1.00 43.59 82 CYS A CA 1
ATOM 640 C C . CYS A 1 82 ? -36.534 -43.513 -21.310 1.00 43.59 82 CYS A C 1
ATOM 642 O O . CYS A 1 82 ? -37.620 -44.014 -21.057 1.00 43.59 82 CYS A O 1
ATOM 644 N N . LEU A 1 83 ? -36.437 -42.511 -22.188 1.00 49.88 83 LEU A N 1
ATOM 645 C CA . LEU A 1 83 ? -37.570 -42.047 -22.996 1.00 49.88 83 LEU A CA 1
ATOM 646 C C . LEU A 1 83 ? -37.118 -41.860 -24.440 1.00 49.88 83 LEU A C 1
ATOM 648 O O . LEU A 1 83 ? -36.921 -40.735 -24.896 1.00 49.88 83 LEU A O 1
ATOM 652 N N . ARG A 1 84 ? -36.927 -42.976 -25.149 1.00 41.31 84 ARG A N 1
ATOM 653 C CA . ARG A 1 84 ? -37.156 -43.052 -26.595 1.00 41.31 84 ARG A CA 1
ATOM 654 C C . ARG A 1 84 ? -37.169 -44.506 -27.084 1.00 41.31 84 ARG A C 1
ATOM 656 O O . ARG A 1 84 ? -36.115 -45.126 -27.171 1.00 41.31 84 ARG A O 1
ATOM 663 N N . GLN A 1 85 ? -38.377 -44.883 -27.516 1.00 45.66 85 GLN A N 1
ATOM 664 C CA . GLN A 1 85 ? -38.799 -46.027 -28.339 1.00 45.66 85 GLN A CA 1
ATOM 665 C C . GLN A 1 85 ? -39.135 -47.323 -27.610 1.00 45.66 85 GLN A C 1
ATOM 667 O O . GLN A 1 85 ? -38.274 -47.848 -26.879 1.00 45.66 85 GLN A O 1
#

Solvent-accessible surface area (backbone atoms only — not comparable to full-atom values): 5693 Å² total; per-residue (Å²): 130,83,80,60,69,49,78,42,80,76,49,102,88,42,67,50,76,49,72,65,75,55,72,69,56,50,54,51,51,53,52,52,49,60,72,45,37,85,82,45,88,77,69,52,72,66,56,48,51,51,54,49,50,54,54,48,52,63,70,69,47,79,76,70,80,52,77,75,65,70,70,68,71,77,79,76,76,86,76,84,86,83,85,83,134

Secondary structure (DSSP, 8-state):
----EEEEESSSS-EEEEE---HHHHHHHHHHHHHHTTT-SS--HHHHHHHHHHHHHHHHS-----HHHHTTSTTSSTTSSS---

Mean predicted aligned error: 12.84 Å